Protein AF-A0A2W6IUY1-F1 (afdb_monomer_lite)

Radius of gyration: 20.24 Å; chains: 1; bounding box: 42×33×70 Å

Foldseek 3Di:
DPLLLQVPDPPDDPVLSVVLVVLLVVLVVVVVVDDPVNVVVDPDDSSVVSQLSSCQVRVDGGPPDPCPCLQVSLQVCLQVLVQSSNVSSVVVPHDQCDDDPPGHRSVVSCVVSVVSRVNNVVVVVVVVVVVVVVVVVVVVVVVVVVVVD

pLDDT: mean 87.01, std 8.5, range [51.41, 97.31]

Sequence (149 aa):
MDIFCQYDSSVWPKATREGVRQTIEQAQAAAAKESPLTARRRDESWEQIIHWRVYARWGVVPVGYDFPLGQVWLTDACRQADDSLAVRLLDDGMDPDGAIHGRHPPRRYARANREDMPMTWAWLERKRLGEVANKQKHGRAEANARRAL

Structure (mmCIF, N/CA/C/O backbone):
data_AF-A0A2W6IUY1-F1
#
_entry.id   AF-A0A2W6IUY1-F1
#
loop_
_atom_site.group_PDB
_atom_site.id
_atom_site.type_symbol
_atom_site.label_atom_id
_atom_site.label_alt_id
_atom_site.label_comp_id
_atom_site.label_asym_id
_atom_site.label_entity_id
_atom_site.label_seq_id
_atom_site.pdbx_PDB_ins_code
_atom_site.Cartn_x
_atom_site.Cartn_y
_atom_site.Cartn_z
_atom_site.occupancy
_atom_site.B_iso_or_equiv
_atom_site.auth_seq_id
_atom_site.auth_comp_id
_atom_site.auth_asym_id
_atom_site.auth_atom_id
_atom_site.pdbx_PDB_model_num
ATOM 1 N N . MET A 1 1 ? -22.843 7.739 8.409 1.00 51.41 1 MET A N 1
ATOM 2 C CA . MET A 1 1 ? -22.996 6.606 7.475 1.00 51.41 1 MET A CA 1
ATOM 3 C C . MET A 1 1 ? -22.279 5.427 8.103 1.00 51.41 1 MET A C 1
ATOM 5 O O . MET A 1 1 ? -21.243 5.656 8.717 1.00 51.41 1 MET A O 1
ATOM 9 N N . ASP A 1 2 ? -22.842 4.225 8.057 1.00 72.69 2 ASP A N 1
ATOM 10 C CA . ASP A 1 2 ? -22.170 3.055 8.621 1.00 72.69 2 ASP A CA 1
ATOM 11 C C . ASP A 1 2 ? -20.997 2.652 7.709 1.00 72.69 2 ASP A C 1
ATOM 13 O O . ASP A 1 2 ? -21.209 2.346 6.535 1.00 72.69 2 ASP A O 1
ATOM 17 N N . ILE A 1 3 ? -19.765 2.685 8.235 1.00 74.44 3 ILE A N 1
ATOM 18 C CA . ILE A 1 3 ? -18.552 2.280 7.503 1.00 74.44 3 ILE A CA 1
ATOM 19 C C . ILE A 1 3 ? -18.693 0.840 6.987 1.00 74.44 3 ILE A C 1
ATOM 21 O O . ILE A 1 3 ? -18.180 0.533 5.913 1.00 74.44 3 ILE A O 1
ATOM 25 N N . PHE A 1 4 ? -19.432 -0.035 7.682 1.00 77.00 4 PHE A N 1
ATOM 26 C CA . PHE A 1 4 ? -19.657 -1.405 7.213 1.00 77.00 4 PHE A CA 1
ATOM 27 C C . PHE A 1 4 ? -20.366 -1.451 5.859 1.00 77.00 4 PHE A C 1
ATOM 29 O O . PHE A 1 4 ? -19.995 -2.263 5.014 1.00 77.00 4 PHE A O 1
ATOM 36 N N . CYS A 1 5 ? -21.319 -0.549 5.610 1.00 77.94 5 CYS A N 1
ATOM 37 C CA . CYS A 1 5 ? -22.044 -0.504 4.340 1.00 77.94 5 CYS A CA 1
ATOM 38 C C . CYS A 1 5 ? -21.130 -0.170 3.154 1.00 77.94 5 CYS A C 1
ATOM 40 O O . CYS A 1 5 ? -21.433 -0.556 2.030 1.00 77.94 5 CYS A O 1
ATOM 42 N N . GLN A 1 6 ? -20.005 0.514 3.383 1.00 80.12 6 GLN A N 1
ATOM 43 C CA . GLN A 1 6 ? -19.043 0.815 2.319 1.00 80.12 6 GLN A CA 1
ATOM 44 C C . GLN A 1 6 ? -18.213 -0.423 1.915 1.00 80.12 6 GLN A C 1
ATOM 46 O O . GLN A 1 6 ? -17.669 -0.466 0.811 1.00 80.12 6 GLN A O 1
ATOM 51 N N . TYR A 1 7 ? -18.127 -1.429 2.794 1.00 82.25 7 TYR A N 1
ATOM 52 C CA . TYR A 1 7 ? -17.379 -2.681 2.613 1.00 82.25 7 TYR A CA 1
ATOM 53 C C . TYR A 1 7 ? -18.277 -3.904 2.371 1.00 82.25 7 TYR A C 1
ATOM 55 O O . TYR A 1 7 ? -17.784 -5.034 2.311 1.00 82.25 7 TYR A O 1
ATOM 63 N N . ASP A 1 8 ? -19.588 -3.712 2.234 1.00 75.25 8 ASP A N 1
ATOM 64 C CA . ASP A 1 8 ? -20.518 -4.807 1.978 1.00 75.25 8 ASP A CA 1
ATOM 65 C C . ASP A 1 8 ? -20.484 -5.202 0.495 1.00 75.25 8 ASP A C 1
ATOM 67 O O . ASP A 1 8 ? -21.274 -4.747 -0.331 1.00 75.25 8 ASP A O 1
ATOM 71 N N . SER A 1 9 ? -19.497 -6.026 0.141 1.00 75.12 9 SER A N 1
ATOM 72 C CA . SER A 1 9 ? -19.360 -6.595 -1.197 1.00 75.12 9 SER A CA 1
ATOM 73 C C . SER A 1 9 ? -19.662 -8.088 -1.174 1.00 75.12 9 SER A C 1
ATOM 75 O O . SER A 1 9 ? -18.885 -8.897 -0.659 1.00 75.12 9 SER A O 1
ATOM 77 N N . SER A 1 10 ? -20.774 -8.480 -1.800 1.00 71.69 10 SER A N 1
ATOM 78 C CA . SER A 1 10 ? -21.151 -9.890 -1.988 1.00 71.69 10 SER A CA 1
ATOM 79 C C . SER A 1 10 ? -20.148 -10.676 -2.842 1.00 71.69 10 SER A C 1
ATOM 81 O O . SER A 1 10 ? -20.134 -11.906 -2.788 1.00 71.69 10 SER A O 1
ATOM 83 N N . VAL A 1 11 ? -19.287 -9.971 -3.583 1.00 79.50 11 VAL A N 1
ATOM 84 C CA . VAL A 1 11 ? -18.241 -10.533 -4.448 1.00 79.50 11 VAL A CA 1
ATOM 85 C C . VAL A 1 11 ? -17.077 -11.102 -3.628 1.00 79.50 11 VAL A C 1
ATOM 87 O O . VAL A 1 11 ? -16.346 -11.967 -4.106 1.00 79.50 11 VAL A O 1
ATOM 90 N N . TRP A 1 12 ? -16.891 -10.659 -2.380 1.00 82.56 12 TRP A N 1
ATOM 91 C CA . TRP A 1 12 ? -15.780 -11.122 -1.553 1.00 82.56 12 TRP A CA 1
ATOM 92 C C . TRP A 1 12 ? -16.073 -12.456 -0.852 1.00 82.56 12 TRP A C 1
ATOM 94 O O . TRP A 1 12 ? -17.191 -12.682 -0.355 1.00 82.56 12 TRP A O 1
ATOM 104 N N . PRO A 1 13 ? -15.049 -13.323 -0.705 1.00 86.06 13 PRO A N 1
ATOM 105 C CA . PRO A 1 13 ? -15.150 -14.515 0.124 1.00 86.06 13 PRO A CA 1
ATOM 106 C C . PRO A 1 13 ? -15.667 -14.177 1.525 1.00 86.06 13 PRO A C 1
ATOM 108 O O . PRO A 1 13 ? -15.338 -13.134 2.094 1.00 86.06 13 PRO A O 1
ATOM 111 N N . LYS A 1 14 ? -16.464 -15.081 2.105 1.00 86.50 14 LYS A N 1
ATOM 112 C CA . LYS A 1 14 ? -17.050 -14.895 3.443 1.00 86.50 14 LYS A CA 1
ATOM 113 C C . LYS A 1 14 ? -15.985 -14.552 4.497 1.00 86.50 14 LYS A C 1
ATOM 115 O O . LYS A 1 14 ? -16.171 -13.606 5.253 1.00 86.50 14 LYS A O 1
ATOM 120 N N . ALA A 1 15 ? -14.849 -15.251 4.471 1.00 88.00 15 ALA A N 1
ATOM 121 C CA . ALA A 1 15 ? -13.732 -15.009 5.384 1.00 88.00 15 ALA A CA 1
ATOM 122 C C . ALA A 1 15 ? -13.155 -13.585 5.264 1.00 88.00 15 ALA A C 1
ATOM 124 O O . ALA A 1 15 ? -12.851 -12.961 6.277 1.00 88.00 15 ALA A O 1
ATOM 125 N N . THR A 1 16 ? -13.054 -13.039 4.046 1.00 87.94 16 THR A N 1
ATOM 126 C CA . THR A 1 16 ? -12.603 -11.658 3.824 1.00 87.94 16 THR A CA 1
ATOM 127 C C . THR A 1 16 ? -13.597 -10.666 4.414 1.00 87.94 16 THR A C 1
ATOM 129 O O . THR A 1 16 ? -13.189 -9.757 5.126 1.00 87.94 16 THR A O 1
ATOM 132 N N . ARG A 1 17 ? -14.904 -10.857 4.192 1.00 87.88 17 ARG A N 1
ATOM 133 C CA . ARG A 1 17 ? -15.942 -9.980 4.764 1.00 87.88 17 ARG A CA 1
ATOM 134 C C . ARG A 1 17 ? -15.922 -9.973 6.291 1.00 87.88 17 ARG A C 1
ATOM 136 O O . ARG A 1 17 ? -15.948 -8.906 6.899 1.00 87.88 17 ARG A O 1
ATOM 143 N N . GLU A 1 18 ? -15.832 -11.147 6.910 1.00 90.06 18 GLU A N 1
ATOM 144 C CA . GLU A 1 18 ? -15.736 -11.279 8.370 1.00 90.06 18 GLU A CA 1
ATOM 145 C C . GLU A 1 18 ? -14.448 -10.643 8.912 1.00 90.06 18 GLU A C 1
ATOM 147 O O . GLU A 1 18 ? -14.486 -9.910 9.900 1.00 90.06 18 GLU A O 1
ATOM 152 N N . GLY A 1 19 ? -13.318 -10.842 8.229 1.00 91.19 19 GLY A N 1
ATOM 153 C CA . GLY A 1 19 ? -12.037 -10.248 8.604 1.00 91.19 19 GLY A CA 1
ATOM 154 C C . GLY A 1 19 ? -11.999 -8.722 8.469 1.00 91.19 19 GLY A C 1
ATOM 155 O O . GLY A 1 19 ? -11.469 -8.026 9.343 1.00 91.19 19 GLY A O 1
ATOM 156 N N . VAL A 1 20 ? -12.602 -8.181 7.408 1.00 91.50 20 VAL A N 1
ATOM 157 C CA . VAL A 1 20 ? -12.787 -6.736 7.211 1.00 91.50 20 VAL A CA 1
ATOM 158 C C . VAL A 1 20 ? -13.653 -6.169 8.330 1.00 91.50 20 VAL A C 1
ATOM 160 O O . VAL A 1 20 ? -13.246 -5.208 8.983 1.00 91.50 20 VAL A O 1
ATOM 163 N N . ARG A 1 21 ? -14.792 -6.811 8.622 1.00 90.69 21 ARG A N 1
ATOM 164 C CA . ARG A 1 21 ? -15.682 -6.414 9.717 1.00 90.69 21 ARG A CA 1
ATOM 165 C C . ARG A 1 21 ? -14.938 -6.363 11.050 1.00 90.69 21 ARG A C 1
ATOM 167 O O . ARG A 1 21 ? -14.962 -5.334 11.719 1.00 90.69 21 ARG A O 1
ATOM 174 N N . GLN A 1 22 ? -14.206 -7.420 11.393 1.00 92.50 22 GLN A N 1
ATOM 175 C CA . GLN A 1 22 ? -13.423 -7.471 12.626 1.00 92.50 22 GLN A CA 1
ATOM 176 C C . GLN A 1 22 ? -12.370 -6.349 12.691 1.00 92.50 22 GLN A C 1
ATOM 178 O O . GLN A 1 22 ? -12.151 -5.759 13.748 1.00 92.50 22 GLN A O 1
ATOM 183 N N . THR A 1 23 ? -11.728 -6.026 11.564 1.00 93.00 23 THR A N 1
ATOM 184 C CA . THR A 1 23 ? -10.730 -4.944 11.482 1.00 93.00 23 THR A CA 1
ATOM 185 C C . THR A 1 23 ? -11.368 -3.579 11.762 1.00 93.00 23 THR A C 1
ATOM 187 O O . THR A 1 23 ? -10.802 -2.774 12.507 1.00 93.00 23 THR A O 1
ATOM 190 N N . ILE A 1 24 ? -12.559 -3.332 11.210 1.00 91.88 24 ILE A N 1
ATOM 191 C CA . ILE A 1 24 ? -13.334 -2.107 11.443 1.00 91.88 24 ILE A CA 1
ATOM 192 C C . ILE A 1 24 ? -13.773 -2.023 12.911 1.00 91.88 24 ILE A C 1
ATOM 194 O O . ILE A 1 24 ? -13.542 -0.999 13.548 1.00 91.88 24 ILE A O 1
ATOM 198 N N . GLU A 1 25 ? -14.332 -3.097 13.478 1.00 92.81 25 GLU A N 1
ATOM 199 C CA . GLU A 1 25 ? -14.777 -3.143 14.881 1.00 92.81 25 GLU A CA 1
ATOM 200 C C . GLU A 1 25 ? -13.619 -2.862 15.852 1.00 92.81 25 GLU A C 1
ATOM 202 O O . GLU A 1 25 ? -13.754 -2.071 16.787 1.00 92.81 25 GLU A O 1
ATOM 207 N N . GLN A 1 26 ? -12.441 -3.443 15.604 1.00 92.38 26 GLN A N 1
ATOM 208 C CA . GLN A 1 26 ? -11.240 -3.182 16.405 1.00 92.38 26 GLN A CA 1
ATOM 209 C C . GLN A 1 26 ? -10.789 -1.721 16.320 1.00 92.38 26 GLN A C 1
ATOM 211 O O . GLN A 1 26 ? -10.402 -1.130 17.331 1.00 92.38 26 GLN A O 1
ATOM 216 N N . ALA A 1 27 ? -10.829 -1.127 15.127 1.00 90.69 27 ALA A N 1
ATOM 217 C CA . ALA A 1 27 ? -10.472 0.273 14.939 1.00 90.69 27 ALA A CA 1
ATOM 218 C C . ALA A 1 27 ? -11.490 1.216 15.600 1.00 90.69 27 ALA A C 1
ATOM 220 O O . ALA A 1 27 ? -11.086 2.166 16.265 1.00 90.69 27 ALA A O 1
ATOM 221 N N . GLN A 1 28 ? -12.789 0.922 15.515 1.00 90.50 28 GLN A N 1
ATOM 222 C CA . GLN A 1 28 ? -13.837 1.672 16.215 1.00 90.50 28 GLN A CA 1
ATOM 223 C C . GLN A 1 28 ? -13.699 1.564 17.739 1.00 90.50 28 GLN A C 1
ATOM 225 O O . GLN A 1 28 ? -13.817 2.565 18.445 1.00 90.50 28 GLN A O 1
ATOM 230 N N . ALA A 1 29 ? -13.377 0.378 18.263 1.00 90.88 29 ALA A N 1
ATOM 231 C CA . ALA A 1 29 ? -13.107 0.192 19.686 1.00 90.88 29 ALA A CA 1
ATOM 232 C C . ALA A 1 29 ? -11.858 0.962 20.152 1.00 90.88 29 ALA A C 1
ATOM 234 O O . ALA A 1 29 ? -11.822 1.441 21.285 1.00 90.88 29 ALA A O 1
ATO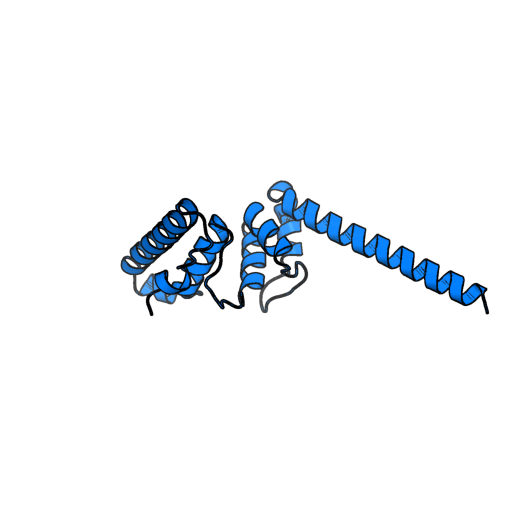M 235 N N . ALA A 1 30 ? -10.839 1.094 19.295 1.00 89.19 30 ALA A N 1
ATOM 236 C CA . ALA A 1 30 ? -9.674 1.933 19.567 1.00 89.19 30 ALA A CA 1
ATOM 237 C C . ALA A 1 30 ? -10.037 3.427 19.546 1.00 89.19 30 ALA A C 1
ATOM 239 O O . ALA A 1 30 ? -9.645 4.152 20.457 1.00 89.19 30 ALA A O 1
ATOM 240 N N . ALA A 1 31 ? -10.844 3.858 18.573 1.00 88.00 31 ALA A N 1
ATOM 241 C CA . ALA A 1 31 ? -11.352 5.224 18.478 1.00 88.00 31 ALA A CA 1
ATOM 242 C C . ALA A 1 31 ? -12.154 5.634 19.718 1.00 88.00 31 ALA A C 1
ATOM 244 O O . ALA A 1 31 ? -11.945 6.712 20.264 1.00 88.00 31 ALA A O 1
ATOM 245 N N . ALA A 1 32 ? -13.016 4.747 20.219 1.00 89.06 32 ALA A N 1
ATOM 246 C CA . ALA A 1 32 ? -13.825 4.999 21.411 1.00 89.06 32 ALA A CA 1
ATOM 247 C C . ALA A 1 32 ? -12.995 5.163 22.699 1.00 89.06 32 ALA A C 1
ATOM 249 O O . ALA A 1 32 ? -13.456 5.776 23.659 1.00 89.06 32 ALA A O 1
ATOM 250 N N . LYS A 1 33 ? -11.776 4.610 22.733 1.00 91.19 33 LYS A N 1
ATOM 251 C CA . LYS A 1 33 ? -10.839 4.716 23.863 1.00 91.19 33 LYS A CA 1
ATOM 252 C C . LYS A 1 33 ? -9.843 5.867 23.698 1.00 91.19 33 LYS A C 1
ATOM 254 O O . LYS A 1 33 ? -9.012 6.081 24.580 1.00 91.19 33 LYS A O 1
ATOM 259 N N . GLU A 1 34 ? -9.878 6.574 22.570 1.00 89.00 34 GLU A N 1
ATOM 260 C CA . GLU A 1 34 ? -8.928 7.637 22.267 1.00 89.00 34 GLU A CA 1
ATOM 261 C C . GLU A 1 34 ? -9.192 8.871 23.140 1.00 89.00 34 GLU A C 1
ATOM 263 O O . GLU A 1 34 ? -10.312 9.373 23.237 1.00 89.00 34 GLU A O 1
ATOM 268 N N . SER A 1 35 ? -8.140 9.390 23.777 1.00 88.06 35 SER A N 1
ATOM 269 C CA . SER A 1 35 ? -8.252 10.634 24.538 1.00 88.06 35 SER A CA 1
ATOM 270 C C . SER A 1 35 ? -8.364 11.847 23.600 1.00 88.06 35 SER A C 1
ATOM 272 O O . SER A 1 35 ? -7.764 11.839 22.521 1.00 88.06 35 SER A O 1
ATOM 274 N N . PRO A 1 36 ? -9.006 12.954 24.016 1.00 84.94 36 PRO A N 1
ATOM 275 C CA . PRO A 1 36 ? -9.051 14.180 23.214 1.00 84.94 36 PRO A CA 1
ATOM 276 C C . PRO A 1 36 ? -7.665 14.743 22.855 1.00 84.94 36 PRO A C 1
ATOM 278 O O . PRO A 1 36 ? -7.492 15.338 21.793 1.00 84.94 36 PRO A O 1
ATOM 281 N N . LEU A 1 37 ? -6.663 14.556 23.724 1.00 85.00 37 LEU A N 1
ATOM 282 C CA . LEU A 1 37 ? -5.282 14.974 23.460 1.00 85.00 37 LEU A CA 1
ATOM 283 C C . LEU A 1 37 ? -4.633 14.132 22.359 1.00 85.00 37 LEU A C 1
ATOM 285 O O . LEU A 1 37 ? -3.922 14.678 21.520 1.00 85.00 37 LEU A O 1
ATOM 289 N N . THR A 1 38 ? -4.889 12.825 22.353 1.00 85.00 38 THR A N 1
ATOM 290 C CA . THR A 1 38 ? -4.423 11.913 21.302 1.00 85.00 38 THR A CA 1
ATOM 291 C C . THR A 1 38 ? -5.117 12.228 19.981 1.00 85.00 38 THR A C 1
ATOM 293 O O . THR A 1 38 ? -4.438 12.408 18.975 1.00 85.00 38 THR A O 1
ATOM 296 N N . ALA A 1 39 ? -6.437 12.432 20.009 1.00 80.38 39 ALA A N 1
ATOM 297 C CA . ALA A 1 39 ? -7.224 12.768 18.827 1.00 80.38 39 ALA A CA 1
ATOM 298 C C . ALA A 1 39 ? -6.750 14.065 18.149 1.00 80.38 39 ALA A C 1
ATOM 300 O O . ALA A 1 39 ? -6.716 14.138 16.927 1.00 80.38 39 ALA A O 1
ATOM 301 N N . ARG A 1 40 ? -6.337 15.079 18.926 1.00 78.00 40 ARG A N 1
ATOM 302 C CA . ARG A 1 40 ? -5.781 16.342 18.399 1.00 78.00 40 ARG A CA 1
ATOM 303 C C . ARG A 1 40 ? -4.398 16.208 17.763 1.00 78.00 40 ARG A C 1
ATOM 305 O O . ARG A 1 40 ? -4.005 17.093 17.015 1.00 78.00 40 ARG A O 1
ATOM 312 N N . ARG A 1 41 ? -3.639 15.169 18.115 1.00 82.81 41 ARG A N 1
ATOM 313 C CA . ARG A 1 41 ? -2.298 14.898 17.569 1.00 82.81 41 ARG A CA 1
ATOM 314 C C . ARG A 1 41 ? -2.329 13.955 16.370 1.00 82.81 41 ARG A C 1
ATOM 316 O O . ARG A 1 41 ? -1.278 13.655 15.819 1.00 82.81 41 ARG A O 1
ATOM 323 N N . ARG A 1 42 ? -3.503 13.426 16.041 1.00 83.81 42 ARG A N 1
ATOM 324 C CA . ARG A 1 42 ? -3.688 12.485 14.951 1.00 83.81 42 ARG A CA 1
ATOM 325 C C . ARG A 1 42 ? -3.835 13.279 13.658 1.00 83.81 42 ARG A C 1
ATOM 327 O O . ARG A 1 42 ? -4.753 14.088 13.543 1.00 83.81 42 ARG A O 1
ATOM 334 N N . ASP A 1 43 ? -2.916 13.051 12.727 1.00 77.06 43 ASP A N 1
ATOM 335 C CA . ASP A 1 43 ? -2.878 13.761 11.445 1.00 77.06 43 ASP A CA 1
ATOM 336 C C . ASP A 1 43 ? -3.945 13.230 10.465 1.00 77.06 43 ASP A C 1
ATOM 338 O O . ASP A 1 43 ? -4.374 13.947 9.562 1.00 77.06 43 ASP A O 1
ATOM 342 N N . GLU A 1 44 ? -4.421 11.994 10.660 1.00 81.25 44 GLU A N 1
ATOM 343 C CA . GLU A 1 44 ? -5.431 11.341 9.818 1.00 81.25 44 GLU A CA 1
ATOM 344 C C . GLU A 1 44 ? -6.782 11.160 10.524 1.00 81.25 44 GLU A C 1
ATOM 346 O O . GLU A 1 44 ? -6.850 11.032 11.744 1.00 81.25 44 GLU A O 1
ATOM 351 N N . SER A 1 45 ? -7.885 11.063 9.772 1.00 86.44 45 SER A N 1
ATOM 352 C CA . SER A 1 45 ? -9.211 10.725 10.319 1.00 86.44 45 SER A CA 1
ATOM 353 C C . SER A 1 45 ? -9.340 9.225 10.642 1.00 86.44 45 SER A C 1
ATOM 355 O O . SER A 1 45 ? -8.569 8.396 10.165 1.00 86.44 45 SER A O 1
ATOM 357 N N . TRP A 1 46 ? -10.297 8.834 11.503 1.00 87.38 46 TRP A N 1
ATOM 358 C CA . TRP A 1 46 ? -10.429 7.410 11.881 1.00 87.38 46 TRP A CA 1
ATOM 359 C C . TRP A 1 46 ? -10.914 6.580 10.698 1.00 87.38 46 TRP A C 1
ATOM 361 O O . TRP A 1 46 ? -10.512 5.433 10.552 1.00 87.38 46 TRP A O 1
ATOM 371 N N . GLU A 1 47 ? -11.717 7.188 9.829 1.00 86.00 47 GLU A N 1
ATOM 372 C CA . GLU A 1 47 ? -12.135 6.619 8.552 1.00 86.00 47 GLU A CA 1
ATOM 373 C C . GLU A 1 47 ? -10.923 6.308 7.662 1.00 86.00 47 GLU A C 1
ATOM 375 O O . GLU A 1 47 ? -10.771 5.175 7.214 1.00 86.00 47 GLU A O 1
ATOM 380 N N . GLN A 1 48 ? -9.975 7.242 7.522 1.00 84.69 48 GLN A N 1
ATOM 381 C CA . GLN A 1 48 ? -8.732 7.006 6.774 1.00 84.69 48 GLN A CA 1
ATOM 382 C C . GLN A 1 48 ? -7.886 5.886 7.390 1.00 84.69 48 GLN A C 1
ATOM 384 O O . GLN A 1 48 ? -7.379 5.028 6.668 1.00 84.69 48 GLN A O 1
ATOM 389 N N . ILE A 1 49 ? -7.764 5.853 8.720 1.00 87.31 49 ILE A N 1
ATOM 390 C CA . ILE A 1 49 ? -7.034 4.793 9.430 1.00 87.31 49 ILE A CA 1
ATOM 391 C C . ILE A 1 49 ? -7.697 3.430 9.213 1.00 87.31 49 ILE A C 1
ATOM 393 O O . ILE A 1 49 ? -7.005 2.426 9.034 1.00 87.31 49 ILE A O 1
ATOM 397 N N . ILE A 1 50 ? -9.029 3.377 9.227 1.00 89.81 50 ILE A N 1
ATOM 398 C CA . ILE A 1 50 ? -9.787 2.158 8.952 1.00 89.81 50 ILE A CA 1
ATOM 399 C C . ILE A 1 50 ? -9.530 1.698 7.520 1.00 89.81 50 ILE A C 1
ATOM 401 O O . ILE A 1 50 ? -9.160 0.540 7.326 1.00 89.81 50 ILE A O 1
ATOM 405 N N . HIS A 1 51 ? -9.656 2.594 6.537 1.00 88.75 51 HIS A N 1
ATOM 406 C CA . HIS A 1 51 ? -9.410 2.256 5.139 1.00 88.75 51 HIS A CA 1
ATOM 407 C C . HIS A 1 51 ? -7.999 1.733 4.917 1.00 88.75 51 HIS A C 1
ATOM 409 O O . HIS A 1 51 ? -7.826 0.690 4.286 1.00 88.75 51 HIS A O 1
ATOM 415 N N . TRP A 1 52 ? -7.014 2.395 5.521 1.00 88.12 52 TRP A N 1
ATOM 416 C CA . TRP A 1 52 ? -5.628 1.962 5.488 1.00 88.12 52 TRP A CA 1
ATOM 417 C C . TRP A 1 52 ? -5.447 0.562 6.066 1.00 88.12 52 TRP A C 1
ATOM 419 O O . TRP A 1 52 ? -4.883 -0.304 5.408 1.00 88.12 52 TRP A O 1
ATOM 429 N N . ARG A 1 53 ? -5.956 0.299 7.275 1.00 90.06 53 ARG A N 1
ATOM 430 C CA . ARG A 1 53 ? -5.805 -1.006 7.942 1.00 90.06 53 ARG A CA 1
ATOM 431 C C . ARG A 1 53 ? -6.488 -2.130 7.180 1.00 90.06 53 ARG A C 1
ATOM 433 O O . ARG A 1 53 ? -5.934 -3.225 7.076 1.00 90.06 53 ARG A O 1
ATOM 440 N N . VAL A 1 54 ? -7.686 -1.869 6.662 1.00 91.19 54 VAL A N 1
ATOM 441 C CA . VAL A 1 54 ? -8.419 -2.844 5.857 1.00 91.19 54 VAL A CA 1
ATOM 442 C C . VAL A 1 54 ? -7.645 -3.145 4.580 1.00 91.19 54 VAL A C 1
ATOM 444 O O . VAL A 1 54 ? -7.387 -4.314 4.295 1.00 91.19 54 VAL A O 1
ATOM 447 N N . TYR A 1 55 ? -7.205 -2.117 3.858 1.00 90.56 55 TYR A N 1
ATOM 448 C CA . TYR A 1 55 ? -6.437 -2.301 2.636 1.00 90.56 55 TYR A CA 1
ATOM 449 C C . TYR A 1 55 ? -5.096 -2.994 2.899 1.00 90.56 55 TYR A C 1
ATOM 451 O O . TYR A 1 55 ? -4.752 -3.941 2.199 1.00 90.56 55 TYR A O 1
ATOM 459 N N . ALA A 1 56 ? -4.364 -2.598 3.940 1.00 89.12 56 ALA A N 1
ATOM 460 C CA . ALA A 1 56 ? -3.073 -3.183 4.282 1.00 89.12 56 ALA A CA 1
ATOM 461 C C . ALA A 1 56 ? -3.180 -4.679 4.588 1.00 89.12 56 ALA A C 1
ATOM 463 O O . ALA A 1 56 ? -2.346 -5.478 4.159 1.00 89.12 56 ALA A O 1
ATOM 464 N N . ARG A 1 57 ? -4.255 -5.093 5.260 1.00 90.50 57 ARG A N 1
ATOM 465 C CA . ARG A 1 57 ? -4.445 -6.491 5.645 1.00 90.50 57 ARG A CA 1
ATOM 466 C C . ARG A 1 57 ? -5.104 -7.343 4.564 1.00 90.50 57 ARG A C 1
ATOM 468 O O . ARG A 1 57 ? -4.703 -8.485 4.373 1.00 90.50 57 ARG A O 1
ATOM 475 N N . TRP A 1 58 ? -6.096 -6.798 3.870 1.00 89.81 58 TRP A N 1
ATOM 476 C CA . TRP A 1 58 ? -6.992 -7.569 3.002 1.00 89.81 58 TRP A CA 1
ATOM 477 C C . TRP A 1 58 ? -6.893 -7.200 1.522 1.00 89.81 58 TRP A C 1
ATOM 479 O O . TRP A 1 58 ? -7.435 -7.921 0.693 1.00 89.81 58 TRP A O 1
ATOM 489 N N . GLY A 1 59 ? -6.212 -6.103 1.181 1.00 88.06 59 GLY A N 1
ATOM 490 C CA . GLY A 1 59 ? -6.072 -5.623 -0.197 1.00 88.06 59 GLY A CA 1
ATOM 491 C C . GLY A 1 59 ? -7.380 -5.123 -0.805 1.00 88.06 59 GLY A C 1
ATOM 492 O O . GLY A 1 59 ? -7.520 -5.118 -2.021 1.00 88.06 59 GLY A O 1
ATOM 493 N N . VAL A 1 60 ? -8.353 -4.743 0.029 1.00 87.56 60 VAL A N 1
ATOM 494 C CA . VAL A 1 60 ? -9.670 -4.287 -0.427 1.00 87.56 60 VAL A CA 1
ATOM 495 C C . VAL A 1 60 ? -9.949 -2.855 -0.006 1.00 87.56 60 VAL A C 1
ATOM 497 O O . VAL A 1 60 ? -9.491 -2.382 1.037 1.00 87.56 60 VAL A O 1
ATOM 500 N N . VAL A 1 61 ? -10.751 -2.186 -0.825 1.00 83.50 61 VAL A N 1
ATOM 501 C CA . VAL A 1 61 ? -11.189 -0.803 -0.646 1.00 83.50 61 VAL A CA 1
ATOM 502 C C . VAL A 1 61 ? -12.706 -0.735 -0.592 1.00 83.50 61 VAL A C 1
ATOM 504 O O . VAL A 1 61 ? -13.368 -1.641 -1.106 1.00 83.50 61 VAL A O 1
ATOM 507 N N . PRO A 1 62 ? -13.270 0.316 0.018 1.00 81.25 62 PRO A N 1
ATOM 508 C CA . PRO A 1 62 ? -14.701 0.536 -0.049 1.00 81.25 62 PRO A CA 1
ATOM 509 C C . PRO A 1 62 ? -15.172 0.793 -1.485 1.00 81.25 62 PRO A C 1
ATOM 511 O O . PRO A 1 62 ? -14.418 1.264 -2.340 1.00 81.25 62 PRO A O 1
ATOM 514 N N . VAL A 1 63 ? -16.444 0.502 -1.749 1.00 77.81 63 VAL A N 1
ATOM 515 C CA . VAL A 1 63 ? -17.054 0.743 -3.063 1.00 77.81 63 VAL A CA 1
ATOM 516 C C . VAL A 1 63 ? -17.018 2.237 -3.390 1.00 77.81 63 VAL A C 1
ATOM 518 O O . VAL A 1 63 ? -17.436 3.066 -2.586 1.00 77.81 63 VAL A O 1
ATOM 521 N N . GLY A 1 64 ? -16.530 2.576 -4.586 1.00 73.75 64 GLY A N 1
ATOM 522 C CA . GLY A 1 64 ? -16.430 3.965 -5.045 1.00 73.75 64 GLY A CA 1
ATOM 523 C C . GLY A 1 64 ? -15.314 4.777 -4.382 1.00 73.75 64 GLY A C 1
ATOM 524 O O . GLY A 1 64 ? -15.244 5.980 -4.609 1.00 73.75 64 GLY A O 1
ATOM 525 N N . TYR A 1 65 ? -14.448 4.145 -3.584 1.00 75.56 65 TYR A N 1
ATOM 526 C CA . TYR A 1 65 ? -13.300 4.813 -2.982 1.00 75.56 65 TYR A CA 1
ATOM 527 C C . TYR A 1 65 ? -12.205 5.032 -4.031 1.00 75.56 65 TYR A C 1
ATOM 529 O O . TYR A 1 65 ? -11.644 4.078 -4.568 1.00 75.56 65 TYR A O 1
ATOM 537 N N . ASP A 1 66 ? -11.881 6.294 -4.299 1.00 69.62 66 ASP A N 1
ATOM 538 C CA . ASP A 1 66 ? -10.936 6.747 -5.328 1.00 69.62 66 ASP A CA 1
ATOM 539 C C . ASP A 1 66 ? -9.461 6.675 -4.896 1.00 69.62 66 ASP A C 1
ATOM 541 O O . ASP A 1 66 ? -8.580 7.247 -5.532 1.00 69.62 66 ASP A O 1
ATOM 545 N N . PHE A 1 67 ? -9.180 5.926 -3.827 1.00 70.94 67 PHE A N 1
ATOM 546 C CA . PHE A 1 67 ? -7.840 5.675 -3.301 1.00 70.94 67 PHE A CA 1
ATOM 547 C C . PHE A 1 67 ? -6.945 6.934 -3.191 1.00 70.94 67 PHE A C 1
ATOM 549 O O . PHE A 1 67 ? -5.745 6.871 -3.476 1.00 70.94 67 PHE A O 1
ATOM 556 N N . PRO A 1 68 ? -7.474 8.088 -2.732 1.00 70.88 68 PRO A N 1
ATOM 557 C CA . PRO A 1 68 ? -6.833 9.392 -2.925 1.00 70.88 68 PRO A CA 1
ATOM 558 C C . PRO A 1 68 ? -5.548 9.542 -2.098 1.00 70.88 68 PRO A C 1
ATOM 560 O O . PRO A 1 68 ? -4.716 10.409 -2.358 1.00 70.88 68 PRO A O 1
ATOM 563 N N . LEU A 1 69 ? -5.370 8.675 -1.097 1.00 80.94 69 LEU A N 1
ATOM 564 C CA . LEU A 1 69 ? -4.210 8.638 -0.212 1.00 80.94 69 LEU A CA 1
ATOM 565 C C . LEU A 1 69 ? -3.228 7.513 -0.542 1.00 80.94 69 LEU A C 1
ATOM 567 O O . LEU A 1 69 ? -2.241 7.367 0.176 1.00 80.94 69 LEU A O 1
ATOM 571 N N . GLY A 1 70 ? -3.437 6.749 -1.620 1.00 86.25 70 GLY A N 1
ATOM 572 C CA . GLY A 1 70 ? -2.556 5.638 -1.993 1.00 86.25 70 GLY A CA 1
ATOM 573 C C . GLY A 1 70 ? -1.084 6.042 -2.119 1.00 86.25 70 GLY A C 1
ATOM 574 O O . GLY A 1 70 ? -0.191 5.308 -1.697 1.00 86.25 70 GLY A O 1
ATOM 575 N N . GLN A 1 71 ? -0.818 7.263 -2.588 1.00 89.62 71 GLN A N 1
ATOM 576 C CA . GLN A 1 71 ? 0.540 7.803 -2.663 1.00 89.62 71 GLN A CA 1
ATOM 577 C C . GLN A 1 71 ? 1.150 8.076 -1.273 1.00 89.62 71 GLN A C 1
ATOM 579 O O . GLN A 1 71 ? 2.343 7.843 -1.044 1.00 89.62 71 GLN A O 1
ATOM 584 N N . VAL A 1 72 ? 0.342 8.570 -0.326 1.00 89.44 72 VAL A N 1
ATOM 585 C CA . VAL A 1 72 ? 0.766 8.839 1.065 1.00 89.44 72 VAL A CA 1
ATOM 586 C C . VAL A 1 72 ? 1.105 7.525 1.748 1.00 89.44 72 VAL A C 1
ATOM 588 O O . VAL A 1 72 ? 2.174 7.360 2.328 1.00 89.44 72 VAL A O 1
ATOM 591 N N . TRP A 1 73 ? 0.215 6.566 1.570 1.00 91.19 73 TRP A N 1
ATOM 592 C CA . TRP A 1 73 ? 0.311 5.195 2.024 1.00 91.19 73 TRP A CA 1
ATOM 593 C C . TRP A 1 73 ? 1.554 4.479 1.498 1.00 91.19 73 TRP A C 1
ATOM 595 O O . TRP A 1 73 ? 2.273 3.861 2.280 1.00 91.19 73 TRP A O 1
ATOM 605 N N . LEU A 1 74 ? 1.880 4.631 0.210 1.00 94.69 74 LEU A N 1
ATOM 606 C CA . LEU A 1 74 ? 3.101 4.054 -0.361 1.00 94.69 74 LEU A CA 1
ATOM 607 C C . LEU A 1 74 ? 4.346 4.680 0.272 1.00 94.69 74 LEU A C 1
ATOM 609 O O . LEU A 1 74 ? 5.306 3.983 0.600 1.00 94.69 74 LEU A O 1
ATOM 613 N N . THR A 1 75 ? 4.322 5.994 0.492 1.00 94.00 75 THR A N 1
ATOM 614 C CA . THR A 1 75 ? 5.417 6.692 1.172 1.00 94.00 75 THR A CA 1
ATOM 615 C C . THR A 1 75 ? 5.614 6.165 2.591 1.00 94.00 75 THR A C 1
ATOM 617 O O . THR A 1 75 ? 6.748 5.909 2.996 1.00 94.00 75 THR A O 1
ATOM 620 N N . ASP A 1 76 ? 4.529 5.972 3.342 1.00 92.19 76 ASP A N 1
ATOM 621 C CA . ASP A 1 76 ? 4.599 5.473 4.713 1.00 92.19 76 ASP A CA 1
ATOM 622 C C . ASP A 1 76 ? 4.990 3.997 4.802 1.00 92.19 76 ASP A C 1
ATOM 624 O O . ASP A 1 76 ? 5.817 3.667 5.653 1.00 92.19 76 ASP A O 1
ATOM 628 N N . ALA A 1 77 ? 4.499 3.142 3.902 1.00 94.50 77 ALA A N 1
ATOM 629 C CA . ALA A 1 77 ? 4.918 1.744 3.812 1.00 94.50 77 ALA A CA 1
ATOM 630 C C . ALA A 1 77 ? 6.426 1.637 3.546 1.00 94.50 77 ALA A C 1
ATOM 632 O O . ALA A 1 77 ? 7.146 0.969 4.287 1.00 94.50 77 ALA A O 1
ATOM 633 N N . CYS A 1 78 ? 6.938 2.393 2.568 1.00 95.88 78 CYS A N 1
ATOM 634 C CA . CYS A 1 78 ? 8.370 2.430 2.278 1.00 95.88 78 CYS A CA 1
ATOM 635 C C . CYS A 1 78 ? 9.195 3.002 3.436 1.00 95.88 78 CYS A C 1
ATOM 637 O O . CYS A 1 78 ? 10.298 2.528 3.696 1.00 95.88 78 CYS A O 1
ATOM 639 N N . ARG A 1 79 ? 8.684 4.014 4.149 1.00 94.50 79 ARG A N 1
ATOM 640 C CA . ARG A 1 79 ? 9.361 4.612 5.311 1.00 94.50 79 ARG A CA 1
ATOM 641 C C . ARG A 1 79 ? 9.441 3.651 6.498 1.00 94.50 79 ARG A C 1
ATOM 643 O O . ARG A 1 79 ? 10.451 3.661 7.194 1.00 94.50 79 ARG A O 1
ATOM 650 N N . GLN A 1 80 ? 8.401 2.849 6.716 1.00 94.81 80 GLN A N 1
ATOM 651 C CA . GLN A 1 80 ? 8.294 1.888 7.821 1.00 94.81 80 GLN A CA 1
ATOM 652 C C . GLN A 1 80 ? 8.831 0.491 7.477 1.00 94.81 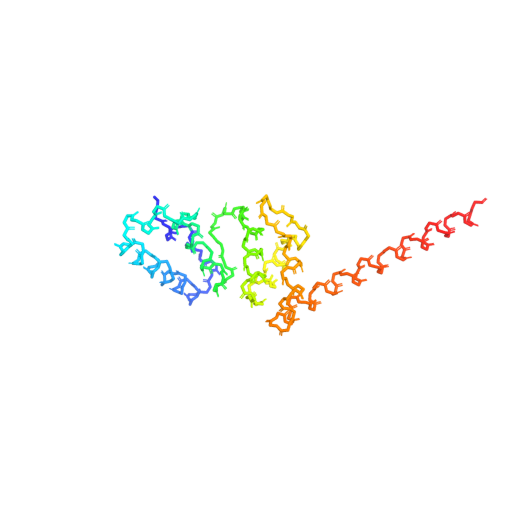80 GLN A C 1
ATOM 654 O O . GLN A 1 80 ? 8.743 -0.401 8.312 1.00 94.81 80 GLN A O 1
ATOM 659 N N . ALA A 1 81 ? 9.385 0.311 6.275 1.00 95.94 81 ALA A N 1
ATOM 660 C CA . ALA A 1 81 ? 9.857 -0.975 5.768 1.00 95.94 81 ALA A CA 1
ATOM 661 C C . ALA A 1 81 ? 8.766 -2.068 5.687 1.00 95.94 81 ALA A C 1
ATOM 663 O O . ALA A 1 81 ? 9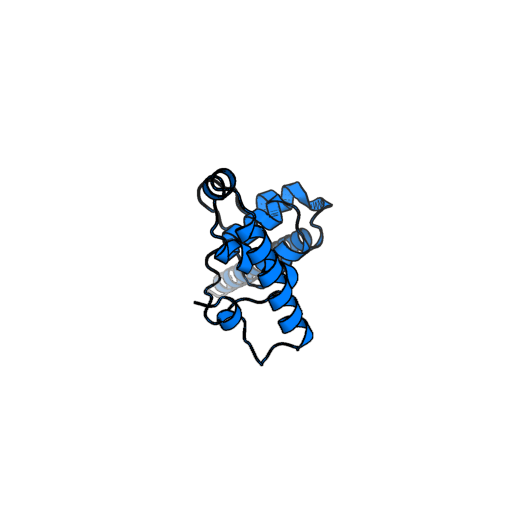.048 -3.254 5.831 1.00 95.94 81 ALA A O 1
ATOM 664 N N . ASP A 1 82 ? 7.513 -1.685 5.417 1.00 95.94 82 ASP A N 1
ATOM 665 C CA . ASP A 1 82 ? 6.429 -2.640 5.163 1.00 95.94 82 ASP A CA 1
ATOM 666 C C . ASP A 1 82 ? 6.470 -3.102 3.699 1.00 95.94 82 ASP A C 1
ATOM 668 O O . ASP A 1 82 ? 5.830 -2.528 2.812 1.00 95.94 82 ASP A O 1
ATOM 672 N N . ASP A 1 83 ? 7.284 -4.127 3.441 1.00 96.25 83 ASP A N 1
ATOM 673 C CA . ASP A 1 83 ? 7.557 -4.630 2.093 1.00 96.25 83 ASP A CA 1
ATOM 674 C C . ASP A 1 83 ? 6.302 -5.164 1.389 1.00 96.25 83 ASP A C 1
ATOM 676 O O . ASP A 1 83 ? 6.071 -4.908 0.208 1.00 96.25 83 ASP A O 1
ATOM 680 N N . SER A 1 84 ? 5.451 -5.880 2.128 1.00 95.31 84 SER A N 1
ATOM 681 C CA . SER A 1 84 ? 4.239 -6.486 1.564 1.00 95.31 84 SER A CA 1
ATOM 682 C C . SER A 1 84 ? 3.237 -5.423 1.125 1.00 95.31 84 SER A C 1
ATOM 684 O O . SER A 1 84 ? 2.616 -5.539 0.066 1.00 95.31 84 SER A O 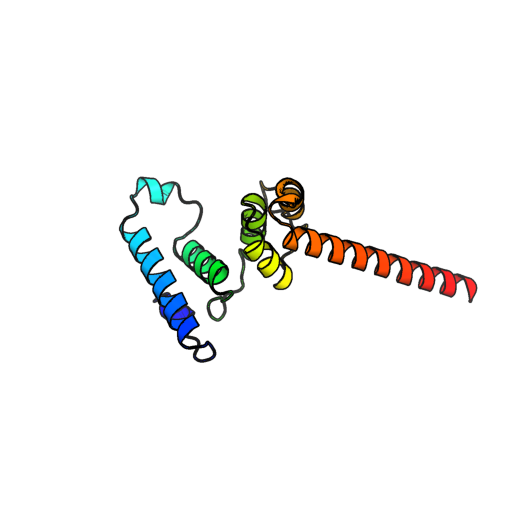1
ATOM 686 N N . LEU A 1 85 ? 3.083 -4.377 1.934 1.00 94.81 85 LEU A N 1
ATOM 687 C CA . LEU A 1 85 ? 2.172 -3.284 1.638 1.00 94.81 85 LEU A CA 1
ATOM 688 C C . LEU A 1 85 ? 2.686 -2.396 0.510 1.00 94.81 85 LEU A C 1
ATOM 690 O O . LEU A 1 85 ? 1.919 -2.036 -0.383 1.00 94.81 85 LEU A O 1
ATOM 694 N N . ALA A 1 86 ? 3.980 -2.078 0.521 1.00 96.25 86 ALA A N 1
ATOM 695 C CA . ALA A 1 86 ? 4.599 -1.287 -0.531 1.00 96.25 86 ALA A CA 1
ATOM 696 C C . ALA A 1 86 ? 4.469 -1.967 -1.902 1.00 96.25 86 ALA A C 1
ATOM 698 O O . ALA A 1 86 ? 4.042 -1.314 -2.851 1.00 96.25 86 ALA A O 1
ATOM 699 N N . VAL A 1 87 ? 4.739 -3.275 -2.007 1.00 96.06 87 VAL A N 1
ATOM 700 C CA . VAL A 1 87 ? 4.535 -4.025 -3.261 1.00 96.06 87 VAL A CA 1
ATOM 701 C C . VAL A 1 87 ? 3.089 -3.953 -3.732 1.00 96.06 87 VAL A C 1
ATOM 703 O O . VAL A 1 87 ? 2.857 -3.661 -4.901 1.00 96.06 87 VAL A O 1
ATOM 706 N N . ARG A 1 88 ? 2.117 -4.164 -2.837 1.00 94.12 88 ARG A N 1
ATOM 707 C CA . ARG A 1 88 ? 0.699 -4.109 -3.213 1.00 94.12 88 ARG A CA 1
ATOM 708 C C . ARG A 1 88 ? 0.318 -2.744 -3.787 1.00 94.12 88 ARG A C 1
ATOM 710 O O . ARG A 1 88 ? -0.305 -2.675 -4.837 1.00 94.12 88 ARG A O 1
ATOM 717 N N . LEU A 1 89 ? 0.748 -1.666 -3.135 1.00 94.75 89 LEU A N 1
ATOM 718 C CA . LEU A 1 89 ? 0.485 -0.298 -3.589 1.00 94.75 89 LEU A CA 1
ATOM 719 C C . LEU A 1 89 ? 1.135 -0.003 -4.947 1.00 94.75 89 LEU A C 1
ATOM 721 O O . LEU A 1 89 ? 0.560 0.715 -5.763 1.00 94.75 89 LEU A O 1
ATOM 725 N N . LEU A 1 90 ? 2.323 -0.556 -5.199 1.00 95.00 90 LEU A N 1
ATOM 726 C CA . LEU A 1 90 ? 3.001 -0.439 -6.490 1.00 95.00 90 LEU A CA 1
ATOM 727 C C . LEU A 1 90 ? 2.285 -1.227 -7.594 1.00 95.00 90 LEU A C 1
ATOM 729 O O . LEU A 1 90 ? 2.171 -0.728 -8.714 1.00 95.00 90 LEU A O 1
ATOM 733 N N . ASP A 1 91 ? 1.788 -2.427 -7.290 1.00 93.38 91 ASP A N 1
ATOM 734 C CA . ASP A 1 91 ? 0.993 -3.230 -8.225 1.00 93.38 91 ASP A CA 1
ATOM 735 C C . ASP A 1 91 ? -0.356 -2.563 -8.547 1.00 93.38 91 ASP A C 1
ATOM 737 O O . ASP A 1 91 ? -0.799 -2.610 -9.695 1.00 93.38 91 ASP A O 1
ATOM 741 N N . ASP A 1 92 ? -0.938 -1.840 -7.586 1.00 90.19 92 ASP A N 1
ATOM 742 C CA . ASP A 1 92 ? -2.131 -1.002 -7.779 1.00 90.19 92 ASP A CA 1
ATOM 743 C C . ASP A 1 92 ? -1.825 0.347 -8.474 1.00 90.19 92 ASP A C 1
ATOM 745 O O . ASP A 1 92 ? -2.708 1.189 -8.645 1.00 90.19 92 ASP A O 1
ATOM 749 N N . GLY A 1 93 ? -0.581 0.559 -8.920 1.00 90.75 93 GLY A N 1
ATOM 750 C CA . GLY A 1 93 ? -0.200 1.654 -9.816 1.00 90.75 93 GLY A CA 1
ATOM 751 C C . GLY A 1 93 ? 0.269 2.941 -9.139 1.00 90.75 93 GLY A C 1
ATOM 752 O O . GLY A 1 93 ? 0.446 3.946 -9.830 1.00 90.75 93 GLY A O 1
ATOM 753 N N . MET A 1 94 ? 0.501 2.938 -7.822 1.00 92.75 94 MET A N 1
ATOM 754 C CA . MET A 1 94 ? 1.051 4.108 -7.129 1.00 92.75 94 MET A CA 1
ATOM 755 C C . MET A 1 94 ? 2.463 4.437 -7.629 1.00 92.75 94 MET A C 1
ATOM 757 O O . MET A 1 94 ? 3.271 3.549 -7.916 1.00 92.75 94 MET A O 1
ATOM 761 N N . ASP A 1 95 ? 2.782 5.729 -7.734 1.00 92.88 95 ASP A N 1
ATOM 762 C CA . ASP A 1 95 ? 4.034 6.162 -8.348 1.00 92.88 95 ASP A CA 1
ATOM 763 C C . ASP A 1 95 ? 5.191 6.124 -7.333 1.00 92.88 95 ASP A C 1
ATOM 765 O O . ASP A 1 95 ? 5.222 6.931 -6.401 1.00 92.88 95 ASP A O 1
ATOM 769 N N . PRO A 1 96 ? 6.211 5.260 -7.498 1.00 94.12 96 PRO A N 1
ATOM 770 C CA . PRO A 1 96 ? 7.363 5.250 -6.597 1.00 94.12 96 PRO A CA 1
ATOM 771 C C . PRO A 1 96 ? 8.199 6.536 -6.640 1.00 94.12 96 PRO A C 1
ATOM 773 O O . PRO A 1 96 ? 9.002 6.762 -5.729 1.00 94.12 96 PRO A O 1
ATOM 776 N N . ASP A 1 97 ? 8.046 7.351 -7.684 1.00 94.12 97 ASP A N 1
ATOM 777 C CA . ASP A 1 97 ? 8.760 8.615 -7.869 1.00 94.12 97 ASP A CA 1
ATOM 778 C C . ASP A 1 97 ? 7.901 9.838 -7.490 1.00 94.12 97 ASP A C 1
ATOM 780 O O . ASP A 1 97 ? 8.419 10.955 -7.403 1.00 94.12 97 ASP A O 1
ATOM 784 N N . GLY A 1 98 ? 6.619 9.621 -7.176 1.00 89.50 98 GLY A N 1
ATOM 785 C CA . GLY A 1 98 ? 5.676 10.661 -6.790 1.00 89.50 98 GLY A CA 1
ATOM 786 C C . GLY A 1 98 ? 6.060 11.309 -5.460 1.00 89.50 98 GLY A C 1
ATOM 787 O O . GLY A 1 98 ? 6.106 10.652 -4.416 1.00 89.50 98 GLY A O 1
ATOM 788 N N . ALA A 1 99 ? 6.329 12.614 -5.488 1.00 79.06 99 ALA A N 1
ATOM 789 C CA . ALA A 1 99 ? 6.637 13.393 -4.296 1.00 79.06 99 ALA A CA 1
ATOM 790 C C . ALA A 1 99 ? 5.361 13.982 -3.683 1.00 79.06 99 ALA A C 1
ATOM 792 O O . ALA A 1 99 ? 4.538 14.576 -4.377 1.00 79.06 99 ALA A O 1
ATOM 793 N N . ILE A 1 100 ? 5.241 13.874 -2.362 1.00 82.56 100 ILE A N 1
ATOM 794 C CA . ILE A 1 100 ? 4.215 14.571 -1.580 1.00 82.56 100 ILE A CA 1
ATOM 795 C C . ILE A 1 100 ? 4.872 15.767 -0.901 1.00 82.56 100 ILE A C 1
ATOM 797 O O . ILE A 1 100 ? 6.035 15.701 -0.496 1.00 82.56 100 ILE A O 1
ATOM 801 N N . HIS A 1 101 ? 4.133 16.869 -0.765 1.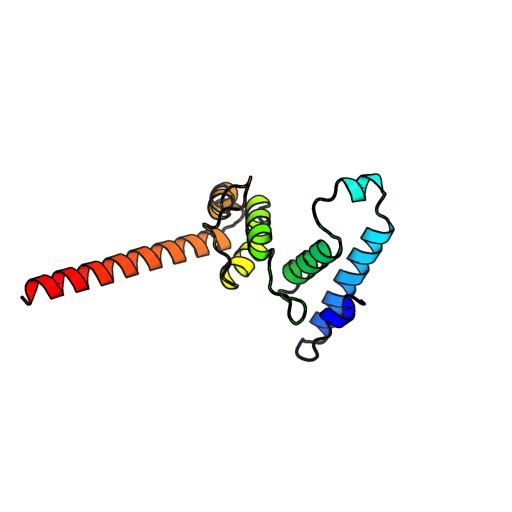00 81.50 101 HIS A N 1
ATOM 802 C CA . HIS A 1 101 ? 4.637 18.060 -0.089 1.00 81.50 101 HIS A CA 1
ATOM 803 C C . HIS A 1 101 ? 5.184 17.716 1.309 1.00 81.50 101 HIS A C 1
ATOM 805 O O . HIS A 1 101 ? 4.514 17.068 2.111 1.00 81.50 101 HIS A O 1
ATOM 811 N N . GLY A 1 102 ? 6.426 18.124 1.582 1.00 82.88 102 GLY A N 1
ATOM 812 C CA . GLY A 1 102 ? 7.100 17.868 2.858 1.00 82.88 102 GLY A CA 1
ATOM 813 C C . GLY A 1 102 ? 7.671 16.456 3.047 1.00 82.88 102 GLY A C 1
ATOM 814 O O . GLY A 1 102 ? 8.215 16.178 4.114 1.00 82.88 102 GLY A O 1
ATOM 815 N N . ARG A 1 103 ? 7.598 15.560 2.050 1.00 86.12 103 ARG A N 1
ATOM 816 C CA . ARG A 1 103 ? 8.151 14.195 2.133 1.00 86.12 103 ARG A CA 1
ATOM 817 C C . ARG A 1 103 ? 9.005 13.850 0.914 1.00 86.12 103 ARG A C 1
ATOM 819 O O . ARG A 1 103 ? 8.825 14.389 -0.175 1.00 86.12 103 ARG A O 1
ATOM 826 N N . HIS A 1 104 ? 9.966 12.943 1.092 1.00 92.31 104 HIS A N 1
ATOM 827 C CA . HIS A 1 104 ? 10.711 12.397 -0.042 1.00 92.31 104 HIS A CA 1
ATOM 828 C C . HIS A 1 104 ? 9.875 11.365 -0.817 1.00 92.31 104 HIS A C 1
ATOM 830 O O . HIS A 1 104 ? 8.958 10.782 -0.242 1.00 92.31 104 HIS A O 1
ATOM 836 N N . PRO A 1 105 ? 10.197 11.100 -2.097 1.00 94.38 105 PRO A N 1
ATOM 837 C CA . PRO A 1 105 ? 9.520 10.059 -2.864 1.00 94.38 105 PRO A CA 1
ATOM 838 C C . PRO A 1 105 ? 9.677 8.667 -2.229 1.00 94.38 105 PRO A C 1
ATOM 840 O O . PRO A 1 105 ? 10.747 8.381 -1.667 1.00 94.38 105 PRO A O 1
ATOM 843 N N . PRO A 1 106 ? 8.687 7.766 -2.383 1.00 95.44 106 PRO A N 1
ATOM 844 C CA . PRO A 1 106 ? 8.738 6.409 -1.840 1.00 95.44 106 PRO A CA 1
ATOM 845 C C . PRO A 1 106 ? 10.008 5.638 -2.196 1.00 95.44 106 PRO A C 1
ATOM 847 O O . PRO A 1 106 ? 10.598 4.991 -1.330 1.00 95.44 106 PRO A O 1
ATOM 850 N N . ARG A 1 107 ? 10.493 5.760 -3.442 1.00 95.69 107 ARG A N 1
ATOM 851 C CA . ARG A 1 107 ? 11.726 5.103 -3.905 1.00 95.69 107 ARG A CA 1
ATOM 852 C C . ARG A 1 107 ? 12.926 5.422 -3.019 1.00 95.69 107 ARG A C 1
ATOM 854 O O . ARG A 1 107 ? 13.789 4.566 -2.828 1.00 95.69 107 ARG A O 1
ATOM 861 N N . ARG A 1 108 ? 13.011 6.642 -2.477 1.00 95.38 108 ARG A N 1
ATOM 862 C CA . ARG A 1 108 ? 14.128 7.032 -1.607 1.00 95.38 108 ARG A CA 1
ATOM 863 C C . ARG A 1 108 ? 14.096 6.258 -0.292 1.00 95.38 108 ARG A C 1
ATOM 865 O O . ARG A 1 108 ? 15.147 5.791 0.138 1.00 95.38 108 ARG A O 1
ATOM 872 N N . TYR A 1 109 ? 12.919 6.109 0.310 1.00 96.12 109 TYR A N 1
ATOM 873 C CA . TYR A 1 109 ? 12.749 5.327 1.533 1.00 96.12 109 TYR A CA 1
ATOM 874 C C . TYR A 1 109 ? 12.968 3.833 1.276 1.00 96.12 109 TYR A C 1
ATOM 876 O O . TYR A 1 109 ? 13.765 3.219 1.976 1.00 96.12 109 TYR A O 1
ATOM 884 N N . ALA A 1 110 ? 12.391 3.280 0.203 1.00 96.12 110 ALA A N 1
ATOM 885 C CA . ALA A 1 110 ? 12.597 1.880 -0.175 1.00 96.12 110 ALA A CA 1
ATOM 886 C C . ALA A 1 110 ? 14.078 1.552 -0.425 1.00 96.12 110 ALA A C 1
ATOM 888 O O . ALA A 1 110 ? 14.567 0.505 -0.022 1.00 96.12 110 ALA A O 1
ATOM 889 N N . ARG A 1 111 ? 14.833 2.473 -1.042 1.00 95.88 111 ARG A N 1
ATOM 890 C CA . ARG A 1 111 ? 16.283 2.315 -1.224 1.00 95.88 111 ARG A CA 1
ATOM 891 C C . ARG A 1 111 ? 17.043 2.314 0.105 1.00 95.88 111 ARG A C 1
ATOM 893 O O . ARG A 1 111 ? 18.024 1.585 0.228 1.00 95.88 111 ARG A O 1
ATOM 900 N N . ALA A 1 112 ? 16.640 3.160 1.053 1.00 96.38 112 ALA A N 1
ATOM 901 C CA . ALA A 1 112 ? 17.255 3.213 2.378 1.00 96.38 112 ALA A CA 1
ATOM 902 C C . ALA A 1 112 ? 16.974 1.930 3.180 1.00 96.38 112 ALA A C 1
ATOM 904 O O . ALA A 1 112 ? 17.873 1.437 3.848 1.00 96.38 112 ALA A O 1
ATOM 905 N N . ASN A 1 113 ? 15.778 1.359 3.016 1.00 95.94 113 ASN A N 1
ATOM 906 C CA . ASN A 1 113 ? 15.306 0.151 3.698 1.00 95.94 113 ASN A CA 1
ATOM 907 C C . ASN A 1 113 ? 15.429 -1.118 2.832 1.00 95.94 113 ASN A C 1
ATOM 909 O O . ASN A 1 113 ? 14.710 -2.088 3.037 1.00 95.94 113 ASN A O 1
ATOM 913 N N . ARG A 1 114 ? 16.312 -1.126 1.825 1.00 93.75 114 ARG A N 1
ATOM 914 C CA . ARG A 1 114 ? 16.356 -2.177 0.784 1.00 93.75 114 ARG A CA 1
ATOM 915 C C . ARG A 1 114 ? 16.562 -3.600 1.318 1.00 93.75 114 ARG A C 1
ATOM 917 O O . ARG A 1 114 ? 16.193 -4.551 0.641 1.00 93.75 114 ARG A O 1
ATOM 924 N N . GLU A 1 115 ? 17.213 -3.734 2.471 1.00 96.19 115 GLU A N 1
ATOM 925 C CA . GLU A 1 115 ? 17.502 -5.027 3.102 1.00 96.19 115 GLU A CA 1
ATOM 926 C C . GLU A 1 115 ? 16.241 -5.606 3.750 1.00 96.19 115 GLU A C 1
ATOM 928 O O . GLU A 1 115 ? 15.999 -6.806 3.651 1.00 96.19 115 GLU A O 1
ATOM 933 N N . ASP A 1 116 ? 15.393 -4.732 4.293 1.00 96.69 116 ASP A N 1
ATOM 934 C CA . ASP A 1 116 ? 14.108 -5.075 4.905 1.00 96.69 116 ASP A CA 1
ATOM 935 C C . ASP A 1 116 ? 12.952 -5.090 3.888 1.00 96.69 116 ASP A C 1
ATOM 937 O O . ASP A 1 116 ? 11.864 -5.578 4.183 1.00 96.69 116 ASP A O 1
ATOM 941 N N . MET A 1 117 ? 13.186 -4.569 2.677 1.00 97.31 117 MET A N 1
ATOM 942 C CA . MET A 1 117 ? 12.196 -4.468 1.600 1.00 97.31 117 MET A CA 1
ATOM 943 C C . MET A 1 117 ? 12.618 -5.168 0.292 1.00 97.31 117 MET A C 1
ATOM 945 O O . MET A 1 117 ? 12.661 -4.531 -0.774 1.00 97.31 117 MET A O 1
ATOM 949 N N . PRO A 1 118 ? 12.971 -6.467 0.326 1.00 96.56 118 PRO A N 1
ATOM 950 C CA . PRO A 1 118 ? 13.511 -7.165 -0.836 1.00 96.56 118 PRO A CA 1
ATOM 951 C C . PRO A 1 118 ? 12.539 -7.237 -2.024 1.00 96.56 118 PRO A C 1
ATOM 953 O O . PRO A 1 118 ? 12.977 -7.111 -3.172 1.00 96.56 118 PRO A O 1
ATOM 956 N N . MET A 1 119 ? 11.232 -7.411 -1.796 1.00 97.12 119 MET A N 1
ATOM 957 C CA . MET A 1 119 ? 10.251 -7.534 -2.880 1.00 97.12 119 MET A CA 1
ATOM 958 C C . MET A 1 119 ? 9.992 -6.185 -3.552 1.00 97.12 119 MET A C 1
ATOM 960 O O . MET A 1 119 ? 10.000 -6.091 -4.781 1.00 97.12 119 MET A O 1
ATOM 964 N N . THR A 1 120 ? 9.835 -5.128 -2.757 1.00 96.88 120 THR A N 1
ATOM 965 C CA . THR A 1 120 ? 9.686 -3.752 -3.240 1.00 96.88 120 THR A CA 1
ATOM 966 C C . THR A 1 120 ? 10.910 -3.343 -4.044 1.00 96.88 120 THR A C 1
ATOM 968 O O . THR A 1 120 ? 10.785 -2.790 -5.138 1.00 96.88 120 THR A O 1
ATOM 971 N N . TRP A 1 121 ? 12.113 -3.652 -3.552 1.00 95.69 121 TRP A N 1
ATOM 972 C CA . TRP A 1 121 ? 13.338 -3.325 -4.272 1.00 95.69 121 TRP A CA 1
ATOM 973 C C . TRP A 1 121 ? 13.449 -4.079 -5.604 1.00 95.69 121 TRP A C 1
ATOM 975 O O . TRP A 1 121 ? 13.749 -3.471 -6.635 1.00 95.69 121 TRP A O 1
ATOM 985 N N . ALA A 1 122 ? 13.129 -5.376 -5.619 1.00 95.56 122 ALA A N 1
ATOM 986 C CA . ALA A 1 122 ? 13.085 -6.164 -6.850 1.00 95.56 122 ALA A CA 1
ATOM 987 C C . ALA A 1 122 ? 12.058 -5.612 -7.855 1.00 95.56 122 ALA A C 1
ATOM 989 O O . ALA A 1 122 ? 12.343 -5.526 -9.054 1.00 95.56 122 ALA A O 1
ATOM 990 N N . TRP A 1 123 ? 10.886 -5.186 -7.374 1.00 96.12 123 TRP A N 1
ATOM 991 C CA . TRP A 1 123 ? 9.863 -4.548 -8.199 1.00 96.12 123 TRP A CA 1
ATOM 992 C C . TRP A 1 123 ? 10.397 -3.273 -8.866 1.00 96.12 123 TRP A C 1
ATOM 994 O O . TRP A 1 123 ? 10.255 -3.097 -10.081 1.00 96.12 123 TRP A O 1
ATOM 1004 N N . LEU A 1 124 ? 11.066 -2.409 -8.095 1.00 94.56 124 LEU A N 1
ATOM 1005 C CA . LEU A 1 124 ? 11.626 -1.144 -8.580 1.00 94.56 124 LEU A CA 1
ATOM 1006 C C . LEU A 1 124 ? 12.729 -1.362 -9.620 1.00 94.56 124 LEU A C 1
ATOM 1008 O O . LEU A 1 124 ? 12.732 -0.701 -10.662 1.00 94.56 124 LEU A O 1
ATOM 1012 N N . GLU A 1 125 ? 13.635 -2.312 -9.385 1.00 94.00 125 GLU A N 1
ATOM 1013 C CA . GLU A 1 125 ? 14.679 -2.643 -10.358 1.00 94.00 125 GLU A CA 1
ATOM 1014 C C . GLU A 1 125 ? 14.090 -3.238 -11.642 1.00 94.00 125 GLU A C 1
ATOM 1016 O O . GLU A 1 125 ? 14.522 -2.874 -12.737 1.00 94.00 125 GLU A O 1
ATOM 1021 N N . ARG A 1 126 ? 13.047 -4.072 -11.547 1.00 92.75 126 ARG A N 1
ATOM 1022 C CA . ARG A 1 126 ? 12.328 -4.578 -12.725 1.00 92.75 126 ARG A CA 1
ATOM 1023 C C . ARG A 1 126 ? 11.731 -3.438 -13.554 1.00 92.75 126 ARG A C 1
ATOM 1025 O O . ARG A 1 126 ? 11.906 -3.432 -14.774 1.00 92.75 126 ARG A O 1
ATOM 1032 N N . LYS A 1 127 ? 11.074 -2.459 -12.915 1.00 90.50 127 LYS A N 1
ATOM 1033 C CA . LYS A 1 127 ? 10.545 -1.261 -13.596 1.00 90.50 127 LYS A CA 1
ATOM 1034 C C . LYS A 1 127 ? 11.668 -0.502 -14.309 1.00 90.50 127 LYS A C 1
ATOM 1036 O O . LYS A 1 127 ? 11.567 -0.239 -15.507 1.00 90.50 127 LYS A O 1
ATOM 1041 N N . ARG A 1 128 ? 12.776 -0.237 -13.606 1.00 90.06 128 ARG A N 1
ATOM 1042 C CA . ARG A 1 128 ? 13.953 0.456 -14.158 1.00 90.06 128 ARG A CA 1
ATOM 1043 C C . ARG A 1 128 ? 14.519 -0.259 -15.386 1.00 90.06 128 ARG A C 1
ATOM 1045 O O . ARG A 1 128 ? 14.789 0.380 -16.402 1.00 90.06 128 ARG A O 1
ATOM 1052 N N . LEU A 1 129 ? 14.693 -1.577 -15.316 1.00 90.75 129 LEU A N 1
ATOM 1053 C CA . LEU A 1 129 ? 15.193 -2.376 -16.438 1.00 90.75 129 LEU A CA 1
ATOM 1054 C C . LEU A 1 129 ? 14.240 -2.331 -17.641 1.00 90.75 129 LEU A C 1
ATOM 1056 O O . LEU A 1 129 ? 14.704 -2.200 -18.775 1.00 90.75 129 LEU A O 1
ATOM 1060 N N . GLY A 1 130 ? 12.926 -2.367 -17.403 1.00 90.12 130 GLY A N 1
ATOM 1061 C CA . GLY A 1 130 ? 11.912 -2.198 -18.447 1.00 90.12 130 GLY A CA 1
ATOM 1062 C C . GLY A 1 130 ? 12.012 -0.846 -19.160 1.00 90.12 130 GLY A C 1
ATOM 1063 O O . GLY A 1 130 ? 12.003 -0.789 -20.391 1.00 90.12 130 GLY A O 1
ATOM 1064 N N . GLU A 1 131 ? 12.194 0.242 -18.409 1.00 89.56 131 GLU A N 1
ATOM 1065 C CA . GLU A 1 131 ? 12.385 1.587 -18.968 1.00 89.56 131 GLU A CA 1
ATOM 1066 C C . GLU A 1 131 ? 13.663 1.695 -19.810 1.00 89.56 131 GLU A C 1
ATOM 1068 O O . GLU A 1 131 ? 13.639 2.268 -20.903 1.00 89.56 131 GLU A O 1
ATOM 1073 N N . VAL A 1 132 ? 14.779 1.122 -19.341 1.00 89.62 132 VAL A N 1
ATOM 1074 C CA . VAL A 1 132 ? 16.034 1.085 -20.112 1.00 89.62 132 VAL A CA 1
ATOM 1075 C C . VAL A 1 132 ? 15.847 0.301 -21.412 1.00 89.62 132 VAL A C 1
ATOM 1077 O O . VAL A 1 132 ? 16.250 0.778 -22.476 1.00 89.62 132 VAL A O 1
ATOM 1080 N N . ALA A 1 133 ? 15.205 -0.867 -21.353 1.00 87.56 133 ALA A N 1
ATOM 1081 C CA . ALA A 1 133 ? 14.949 -1.688 -22.532 1.00 87.56 133 ALA A CA 1
ATOM 1082 C C . ALA A 1 133 ? 14.067 -0.955 -23.559 1.00 87.56 133 ALA A C 1
ATOM 1084 O O . ALA A 1 133 ? 14.362 -0.977 -24.756 1.00 87.56 133 ALA A O 1
ATOM 1085 N N . ASN A 1 134 ? 13.025 -0.254 -23.103 1.00 89.00 134 ASN A N 1
ATOM 1086 C CA . ASN A 1 134 ? 12.160 0.542 -23.975 1.00 89.00 134 ASN A CA 1
ATOM 1087 C C . ASN A 1 134 ? 12.921 1.697 -24.637 1.00 89.00 134 ASN A C 1
ATOM 1089 O O . ASN A 1 134 ? 12.842 1.853 -25.857 1.00 89.00 134 ASN A O 1
ATOM 1093 N N . LYS A 1 135 ? 13.732 2.452 -23.883 1.00 87.06 135 LYS A N 1
ATOM 1094 C CA . LYS A 1 135 ? 14.573 3.528 -24.443 1.00 87.06 135 LYS A CA 1
ATOM 1095 C C . LYS A 1 135 ? 15.518 3.015 -25.532 1.00 87.06 135 LYS A C 1
ATOM 1097 O O . LYS A 1 135 ? 15.642 3.638 -26.583 1.00 87.06 135 LYS A O 1
ATOM 1102 N N . GLN A 1 136 ? 16.144 1.857 -25.320 1.00 85.50 136 GLN A N 1
ATOM 1103 C CA . GLN A 1 136 ? 17.026 1.249 -26.321 1.00 85.50 136 GLN A CA 1
ATOM 1104 C C . GLN A 1 136 ? 16.278 0.831 -27.595 1.00 85.50 136 GLN A C 1
ATOM 1106 O O . GLN A 1 136 ? 16.800 1.020 -28.694 1.00 85.50 136 GLN A O 1
ATOM 1111 N N . LYS A 1 137 ? 15.060 0.287 -27.475 1.00 84.31 137 LYS A N 1
ATOM 1112 C CA . LYS A 1 137 ? 14.226 -0.072 -28.635 1.00 84.31 137 LYS A CA 1
ATOM 1113 C C . LYS A 1 137 ? 13.844 1.158 -29.459 1.00 84.31 137 LYS A C 1
ATOM 1115 O O . LYS A 1 137 ? 14.033 1.141 -30.674 1.00 84.31 137 LYS A O 1
ATOM 1120 N N . HIS A 1 138 ? 13.373 2.225 -28.812 1.00 79.12 138 HIS A N 1
ATOM 1121 C CA . HIS A 1 138 ? 12.999 3.463 -29.503 1.00 79.12 138 HIS A CA 1
ATOM 1122 C C . HIS A 1 138 ? 14.204 4.144 -30.163 1.00 79.12 138 HIS A C 1
ATOM 1124 O O . HIS A 1 138 ? 14.130 4.489 -31.338 1.00 79.12 138 HIS A O 1
ATOM 1130 N N . GLY A 1 139 ? 15.351 4.222 -29.478 1.00 79.12 139 GLY A N 1
ATOM 1131 C CA . GLY A 1 139 ? 16.572 4.781 -30.069 1.00 79.12 139 GLY A CA 1
ATOM 1132 C C . GLY A 1 139 ? 17.064 4.004 -31.299 1.00 79.12 139 GLY A C 1
ATOM 1133 O O . GLY A 1 139 ? 17.529 4.602 -32.267 1.00 79.12 139 GLY A O 1
ATOM 1134 N N . ARG A 1 140 ? 16.913 2.670 -31.315 1.00 76.81 140 ARG A N 1
ATOM 1135 C CA . ARG A 1 140 ? 17.211 1.848 -32.503 1.00 76.81 140 ARG A CA 1
ATOM 1136 C C . ARG A 1 140 ? 16.226 2.097 -33.647 1.00 76.81 140 ARG A C 1
ATOM 1138 O O . ARG A 1 140 ? 16.651 2.147 -34.798 1.00 76.81 140 ARG A O 1
ATOM 1145 N N . ALA A 1 141 ? 14.938 2.263 -33.345 1.00 75.69 141 ALA A N 1
ATOM 1146 C CA . ALA A 1 141 ? 13.919 2.569 -34.348 1.00 75.69 141 ALA A CA 1
ATOM 1147 C C . ALA A 1 141 ? 14.172 3.931 -35.019 1.00 75.69 141 ALA A C 1
ATOM 1149 O O . ALA A 1 141 ? 14.164 4.017 -36.245 1.00 75.69 141 ALA A O 1
ATOM 1150 N N . GLU A 1 142 ? 14.492 4.966 -34.238 1.00 74.00 142 GLU A N 1
ATOM 1151 C CA . GLU A 1 142 ? 14.850 6.293 -34.758 1.00 74.00 142 GLU A CA 1
ATOM 1152 C C . GLU A 1 142 ? 16.132 6.265 -35.601 1.00 74.00 142 GLU A C 1
ATOM 1154 O O . GLU A 1 142 ? 16.192 6.877 -36.669 1.00 74.00 142 GLU A O 1
ATOM 1159 N N . ALA A 1 143 ? 17.155 5.528 -35.158 1.00 71.50 143 ALA A N 1
ATOM 1160 C CA . ALA A 1 143 ? 18.403 5.390 -35.904 1.00 71.50 143 ALA A CA 1
ATOM 1161 C C . ALA A 1 143 ? 18.199 4.679 -37.254 1.00 71.50 143 ALA A C 1
ATOM 1163 O O . ALA A 1 143 ? 18.805 5.070 -38.251 1.00 71.50 143 ALA A O 1
ATOM 1164 N N . ASN A 1 144 ? 17.331 3.664 -37.302 1.00 72.12 144 ASN A N 1
ATOM 1165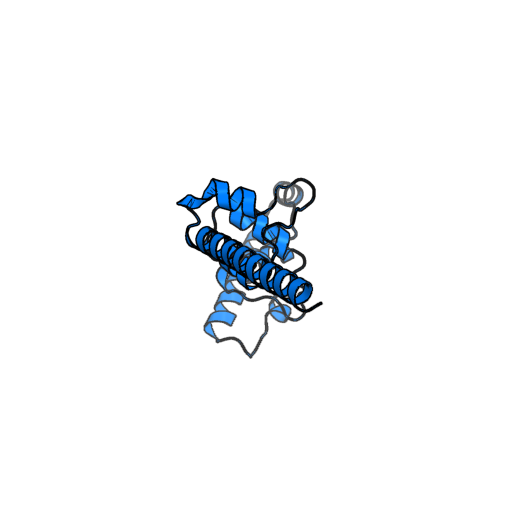 C CA . ASN A 1 144 ? 16.977 2.975 -38.543 1.00 72.12 144 ASN A CA 1
ATOM 1166 C C . ASN A 1 144 ? 16.140 3.859 -39.475 1.00 72.12 144 ASN A C 1
ATOM 1168 O O . ASN A 1 144 ? 16.409 3.879 -40.673 1.00 72.12 144 ASN A O 1
ATOM 1172 N N . ALA A 1 145 ? 15.190 4.634 -38.942 1.00 71.69 145 ALA A N 1
ATOM 1173 C CA . ALA A 1 145 ? 14.399 5.578 -39.732 1.00 71.69 145 ALA A CA 1
ATOM 1174 C C . ALA A 1 145 ? 15.280 6.642 -40.414 1.00 71.69 145 ALA A C 1
ATOM 1176 O O . ALA A 1 145 ? 15.068 6.963 -41.577 1.00 71.69 145 ALA A O 1
ATOM 1177 N N . ARG A 1 146 ? 16.323 7.131 -39.729 1.00 71.62 146 ARG A N 1
ATOM 1178 C CA . ARG A 1 146 ? 17.291 8.090 -40.297 1.00 71.62 146 ARG A CA 1
ATOM 1179 C C . ARG A 1 146 ? 18.204 7.507 -41.378 1.00 71.62 146 ARG A C 1
ATOM 1181 O O . ARG A 1 146 ? 18.757 8.275 -42.148 1.00 71.62 146 ARG A O 1
ATOM 1188 N N . ARG A 1 147 ? 18.407 6.186 -41.412 1.00 70.25 147 ARG A N 1
ATOM 1189 C CA . ARG A 1 147 ? 19.226 5.499 -42.431 1.00 70.25 147 ARG A CA 1
ATOM 1190 C C . ARG A 1 147 ? 18.439 5.114 -43.686 1.00 70.25 147 ARG A C 1
ATOM 1192 O O . ARG A 1 147 ? 19.046 4.680 -44.656 1.00 70.25 147 ARG A O 1
ATOM 1199 N N . ALA A 1 148 ? 17.112 5.203 -43.633 1.00 67.81 148 ALA A N 1
ATOM 1200 C CA . ALA A 1 148 ? 16.210 4.879 -44.736 1.00 67.81 148 ALA A CA 1
ATOM 1201 C C . ALA A 1 148 ? 15.789 6.115 -45.562 1.00 67.81 148 ALA A C 1
ATOM 1203 O O . ALA A 1 148 ? 14.987 5.971 -46.484 1.00 67.81 148 ALA A O 1
ATOM 1204 N N . LEU A 1 149 ? 16.310 7.299 -45.214 1.00 56.34 149 LEU A N 1
ATOM 1205 C CA . LEU A 1 149 ? 16.207 8.567 -45.948 1.00 56.34 149 LEU A CA 1
ATOM 1206 C C . LEU A 1 149 ? 17.529 8.844 -46.669 1.00 56.34 149 LEU A C 1
ATOM 1208 O O . LEU A 1 149 ? 17.467 9.401 -47.784 1.00 56.34 149 LEU A O 1
#

Secondary structure (DSSP, 8-state):
--HHHHT--TTS-HHHHHHHHHHHHHHHHHHHT--HHHHHT-SS-HHHHHHHHHHHHH----TT---TTHHHHHHHHHHTT-HHHHHHHHHTT--TTPPPTTS--HHHHHHHTTTT-HHHHHHHHHHHHHHHHHHHHHHHHHHHHHH--

Organism: Stenotrophomonas maltophilia (NCBI:txid40324)